Protein AF-A0A127SWZ6-F1 (afdb_monomer)

pLDDT: mean 77.27, std 16.92, range [35.31, 97.0]

Structure (mmCIF, N/CA/C/O backbone):
data_AF-A0A127SWZ6-F1
#
_entry.id   AF-A0A127SWZ6-F1
#
loop_
_atom_site.group_PDB
_atom_site.id
_atom_site.type_symbol
_atom_site.label_atom_id
_atom_site.label_alt_id
_atom_site.label_comp_id
_atom_site.label_asym_id
_atom_site.label_entity_id
_atom_site.label_seq_id
_atom_site.pdbx_PDB_ins_cod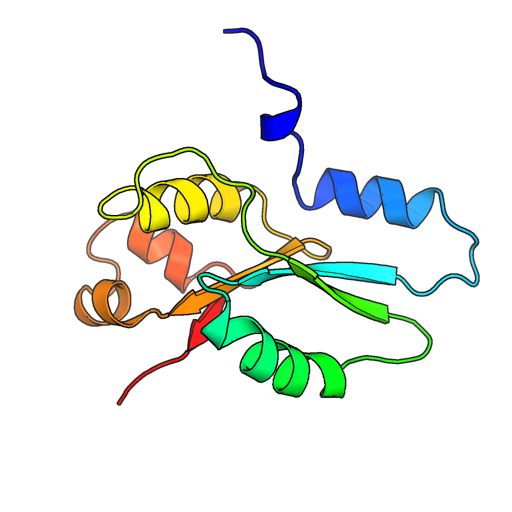e
_atom_site.Cartn_x
_atom_site.Cartn_y
_atom_site.Cartn_z
_atom_site.occupancy
_atom_site.B_iso_or_equiv
_atom_site.auth_seq_id
_atom_site.auth_comp_id
_atom_site.auth_asym_id
_atom_site.auth_atom_id
_atom_site.pdbx_PDB_model_num
ATOM 1 N N . MET A 1 1 ? 26.722 8.305 8.747 1.00 46.59 1 MET A N 1
ATOM 2 C CA . MET A 1 1 ? 25.785 8.983 7.821 1.00 46.59 1 MET A CA 1
ATOM 3 C C . MET A 1 1 ? 24.576 9.444 8.611 1.00 46.59 1 MET A C 1
ATOM 5 O O . MET A 1 1 ? 24.041 8.646 9.372 1.00 46.59 1 MET A O 1
ATOM 9 N N . ALA A 1 2 ? 24.176 10.708 8.481 1.00 52.53 2 ALA A N 1
ATOM 10 C CA . A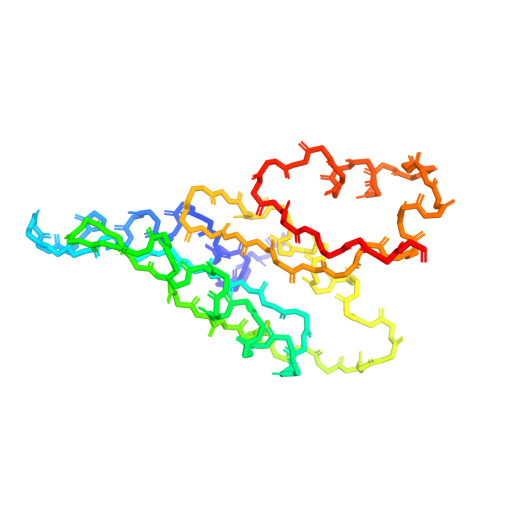LA A 1 2 ? 22.966 11.208 9.128 1.00 52.53 2 ALA A CA 1
ATOM 11 C C . ALA A 1 2 ? 21.733 10.624 8.421 1.00 52.53 2 ALA A C 1
ATOM 13 O O . ALA A 1 2 ? 21.590 10.793 7.212 1.00 52.53 2 ALA A O 1
ATOM 14 N N . LYS A 1 3 ? 20.872 9.912 9.159 1.00 58.56 3 LYS A N 1
ATOM 15 C CA . LYS A 1 3 ? 19.584 9.437 8.634 1.00 58.56 3 LYS A CA 1
ATOM 16 C C . LYS A 1 3 ? 18.678 10.641 8.396 1.00 58.56 3 LYS A C 1
ATOM 18 O O . LYS A 1 3 ? 18.536 11.482 9.286 1.00 58.56 3 LYS A O 1
ATOM 23 N N . ARG A 1 4 ? 18.071 10.736 7.215 1.00 63.75 4 ARG A N 1
ATOM 24 C CA . ARG A 1 4 ? 17.092 11.786 6.914 1.00 63.75 4 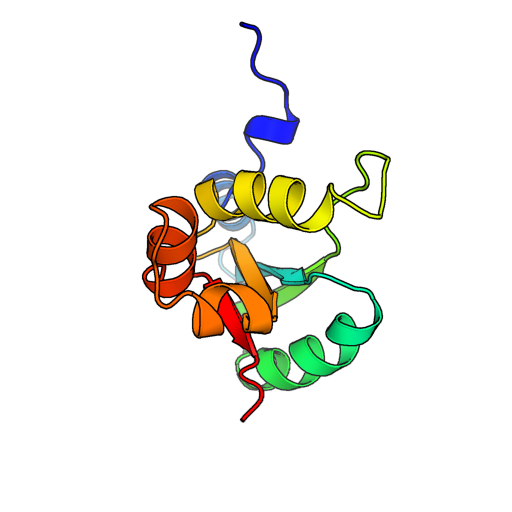ARG A CA 1
ATOM 25 C C . ARG A 1 4 ? 15.743 11.385 7.504 1.00 63.75 4 ARG A C 1
ATOM 27 O O . ARG A 1 4 ? 15.446 10.205 7.674 1.00 63.75 4 ARG A O 1
ATOM 34 N N . LEU A 1 5 ? 14.900 12.371 7.808 1.00 60.03 5 LEU A N 1
ATOM 35 C CA . LEU A 1 5 ? 13.553 12.117 8.332 1.00 60.03 5 LEU A CA 1
ATOM 36 C C . LEU A 1 5 ? 12.732 11.238 7.368 1.00 60.03 5 LEU A C 1
ATOM 38 O O . LEU A 1 5 ? 12.003 10.350 7.797 1.00 60.03 5 LEU A O 1
ATOM 42 N N . THR A 1 6 ? 12.934 11.446 6.065 1.00 64.56 6 THR A N 1
ATOM 43 C CA . THR A 1 6 ? 12.325 10.681 4.970 1.00 64.56 6 THR A CA 1
ATOM 44 C C . THR A 1 6 ? 12.659 9.195 5.010 1.00 64.56 6 THR A C 1
ATOM 46 O O . THR A 1 6 ? 11.831 8.384 4.616 1.00 64.56 6 THR A O 1
ATOM 49 N N . ASP A 1 7 ? 13.826 8.825 5.542 1.00 65.44 7 ASP A N 1
ATOM 50 C CA . ASP A 1 7 ? 14.283 7.431 5.597 1.00 65.44 7 ASP A CA 1
ATOM 51 C C . ASP A 1 7 ? 13.547 6.625 6.683 1.00 65.44 7 ASP A C 1
ATOM 53 O O . ASP A 1 7 ? 13.677 5.405 6.755 1.00 65.44 7 ASP A O 1
ATOM 57 N N . ASN A 1 8 ? 12.779 7.303 7.544 1.00 70.00 8 ASN A N 1
ATOM 58 C CA . ASN A 1 8 ? 11.998 6.688 8.617 1.00 70.00 8 ASN A CA 1
ATOM 59 C C . ASN A 1 8 ? 10.493 6.648 8.308 1.00 70.00 8 ASN A C 1
ATOM 61 O O . ASN A 1 8 ? 9.721 6.184 9.144 1.00 70.00 8 ASN A O 1
ATOM 65 N N . ILE A 1 9 ? 10.061 7.107 7.127 1.00 78.25 9 ILE A N 1
ATOM 66 C CA . ILE A 1 9 ? 8.668 6.967 6.683 1.00 78.25 9 ILE A CA 1
ATOM 67 C C . ILE A 1 9 ? 8.488 5.539 6.156 1.00 78.25 9 ILE A C 1
ATOM 69 O O . ILE A 1 9 ? 8.662 5.263 4.973 1.00 78.25 9 ILE A O 1
ATOM 73 N N . ASN A 1 10 ? 8.203 4.616 7.072 1.00 87.25 10 ASN A N 1
ATOM 74 C CA . ASN A 1 10 ? 7.993 3.195 6.802 1.00 87.25 10 ASN A CA 1
ATOM 75 C C . ASN A 1 10 ? 6.709 2.692 7.490 1.00 87.25 10 ASN A C 1
ATOM 77 O O . ASN A 1 10 ? 6.021 3.436 8.195 1.00 87.25 10 ASN A O 1
ATOM 81 N N . SER A 1 11 ? 6.381 1.410 7.336 1.00 89.75 11 SER A N 1
ATOM 82 C CA . SER A 1 11 ? 5.186 0.831 7.953 1.00 89.75 11 SER A CA 1
ATOM 83 C C . SER A 1 11 ? 5.155 0.974 9.477 1.00 89.75 11 SER A C 1
ATOM 85 O O . SER A 1 11 ? 4.065 1.095 10.025 1.00 89.75 11 SER A O 1
ATOM 87 N N . GLN A 1 12 ? 6.296 0.970 10.175 1.00 90.62 12 GLN A N 1
ATOM 88 C CA . GLN A 1 12 ? 6.326 1.127 11.637 1.00 90.62 12 GLN A CA 1
ATOM 89 C C . GLN A 1 12 ? 5.961 2.553 12.055 1.00 90.62 12 GLN A C 1
ATOM 91 O O . GLN A 1 12 ? 5.293 2.747 13.071 1.00 90.62 12 GLN A O 1
ATOM 96 N N . PHE A 1 13 ? 6.351 3.550 11.259 1.00 90.62 13 PHE A N 1
ATOM 97 C CA . PHE A 1 13 ? 5.932 4.933 11.465 1.00 90.62 13 PHE A CA 1
ATOM 98 C C . PHE A 1 13 ? 4.407 5.064 11.375 1.00 90.62 13 PHE A C 1
ATOM 100 O O . PHE A 1 13 ? 3.777 5.608 12.283 1.00 90.62 13 PHE A O 1
ATOM 107 N N . PHE A 1 14 ? 3.794 4.506 10.326 1.00 91.62 14 PHE A N 1
ATOM 108 C CA . PHE A 1 14 ? 2.335 4.528 10.179 1.00 91.62 14 PHE A CA 1
ATOM 109 C C . PHE A 1 14 ? 1.624 3.670 11.228 1.00 91.62 14 PHE A C 1
ATOM 111 O O . PHE A 1 14 ? 0.550 4.043 11.702 1.00 91.62 14 PHE A O 1
ATOM 118 N N . GLU A 1 15 ? 2.232 2.568 11.663 1.00 93.56 15 GLU A N 1
ATOM 119 C CA . GLU A 1 15 ? 1.722 1.779 12.779 1.00 93.56 15 GLU A CA 1
ATOM 120 C C . GLU A 1 15 ? 1.682 2.591 14.078 1.00 93.56 15 GLU A C 1
ATOM 122 O O . GLU A 1 15 ? 0.658 2.614 14.767 1.00 93.56 15 GLU A O 1
ATOM 127 N N . ALA A 1 16 ? 2.778 3.275 14.413 1.00 92.94 16 ALA A N 1
ATOM 128 C CA . ALA A 1 16 ? 2.853 4.136 15.587 1.00 92.94 16 ALA A CA 1
ATOM 129 C C . ALA A 1 16 ? 1.828 5.275 15.500 1.00 92.94 16 ALA A C 1
ATOM 131 O O . ALA A 1 16 ? 1.093 5.506 16.460 1.00 92.94 16 ALA A O 1
ATOM 132 N N . ALA A 1 17 ? 1.703 5.913 14.332 1.00 92.06 17 ALA A N 1
ATOM 133 C CA . ALA A 1 17 ? 0.702 6.949 14.091 1.00 92.06 17 ALA A CA 1
ATOM 134 C C . ALA A 1 17 ? -0.726 6.424 14.315 1.00 92.06 17 ALA A C 1
ATOM 136 O O . ALA A 1 17 ? -1.504 7.053 15.029 1.00 92.06 17 ALA A O 1
ATOM 137 N N . ASN A 1 18 ? -1.055 5.236 13.798 1.00 93.31 18 ASN A N 1
ATOM 138 C CA . ASN A 1 18 ? -2.348 4.591 14.036 1.00 93.31 18 ASN A CA 1
ATOM 139 C C . ASN A 1 18 ? -2.597 4.332 15.533 1.00 93.31 18 ASN A C 1
ATOM 141 O O . ASN A 1 18 ? -3.711 4.548 16.009 1.00 93.31 18 ASN A O 1
ATOM 145 N N . ARG A 1 19 ? -1.580 3.919 16.301 1.00 91.81 19 ARG A N 1
ATOM 146 C CA . ARG A 1 19 ? -1.703 3.687 17.756 1.00 91.81 19 ARG A CA 1
ATOM 147 C C . ARG A 1 19 ? -1.924 4.968 18.565 1.00 91.81 19 ARG A C 1
ATOM 149 O O . ARG A 1 19 ? -2.480 4.888 19.656 1.00 91.81 19 ARG A O 1
ATOM 156 N N . MET A 1 20 ? -1.504 6.122 18.048 1.00 92.62 20 MET A N 1
ATOM 157 C CA . MET A 1 20 ? -1.736 7.429 18.677 1.00 92.62 20 MET A CA 1
ATOM 158 C C . MET A 1 20 ? -3.151 7.972 18.431 1.00 92.62 20 MET A C 1
ATOM 160 O O . MET A 1 20 ? -3.560 8.933 19.081 1.00 92.62 20 MET A O 1
ATOM 164 N N . THR A 1 21 ? -3.910 7.378 17.506 1.00 90.12 21 THR A N 1
ATOM 165 C CA . THR A 1 21 ? -5.303 7.767 17.254 1.00 90.12 21 THR A CA 1
ATOM 166 C C . THR A 1 21 ? -6.271 7.157 18.275 1.00 90.12 21 THR A C 1
ATOM 168 O O . THR A 1 21 ? -5.923 6.280 19.066 1.00 90.12 21 THR A O 1
ATOM 171 N N . SER A 1 22 ? -7.519 7.637 18.282 1.00 88.06 22 SER A N 1
ATOM 172 C CA . SER A 1 22 ? -8.574 7.093 19.145 1.00 88.06 22 SER A CA 1
ATOM 173 C C . SER A 1 22 ? -8.776 5.590 18.924 1.00 88.06 22 SER A C 1
ATOM 175 O O . SER A 1 22 ? -8.733 5.112 17.796 1.00 88.06 22 SER A O 1
ATOM 177 N N . LYS A 1 23 ? -9.139 4.847 19.979 1.00 82.19 23 LYS A N 1
ATOM 178 C CA . LYS A 1 23 ? -9.480 3.411 19.890 1.00 82.19 23 LYS A CA 1
ATOM 179 C C . LYS A 1 23 ? -10.637 3.106 18.926 1.00 82.19 23 LYS A C 1
ATOM 181 O O . LYS A 1 23 ? -10.788 1.964 18.509 1.00 82.19 23 LYS A O 1
ATOM 186 N N . LYS A 1 24 ? -11.468 4.109 18.614 1.00 87.81 24 LYS A N 1
ATOM 187 C CA . LYS A 1 24 ? -12.584 4.010 17.658 1.00 87.81 24 LYS A CA 1
ATOM 188 C C . LYS A 1 24 ? -12.204 4.446 16.236 1.00 87.81 24 LYS A C 1
ATOM 190 O O . LYS A 1 24 ? -13.038 4.357 15.343 1.00 87.81 24 LYS A O 1
ATOM 195 N N . ALA A 1 25 ? -10.996 4.969 16.026 1.00 91.62 25 ALA A N 1
ATOM 196 C CA . ALA A 1 25 ? -10.559 5.414 14.711 1.00 91.62 25 ALA A CA 1
ATOM 197 C C . ALA A 1 25 ? -10.294 4.212 13.793 1.00 91.62 25 ALA A C 1
ATOM 199 O O . ALA A 1 25 ? -9.767 3.182 14.217 1.00 91.62 25 ALA A O 1
ATOM 200 N N . ARG A 1 26 ? -10.642 4.364 12.511 1.00 94.44 26 ARG A N 1
ATOM 201 C CA . ARG A 1 26 ? -10.290 3.394 11.469 1.00 94.44 26 ARG A CA 1
ATOM 202 C C . ARG A 1 26 ? -8.770 3.389 11.296 1.00 94.44 26 ARG A C 1
ATOM 204 O O . ARG A 1 26 ? -8.157 4.452 11.214 1.00 94.44 26 ARG A O 1
ATOM 211 N N . ARG A 1 27 ? -8.170 2.206 11.182 1.00 95.12 27 ARG A N 1
ATOM 212 C CA . ARG A 1 27 ? -6.740 2.043 10.895 1.00 95.12 27 ARG A CA 1
ATOM 213 C C . ARG A 1 27 ? -6.436 2.507 9.470 1.00 95.12 27 ARG A C 1
ATOM 215 O O . ARG A 1 27 ? -7.030 1.990 8.523 1.00 95.12 27 ARG A O 1
ATOM 222 N N . LYS A 1 28 ? -5.518 3.460 9.319 1.00 95.69 28 LYS A N 1
ATOM 223 C CA . LYS A 1 28 ? -5.050 3.942 8.016 1.00 95.69 28 LYS A CA 1
ATOM 224 C C . LYS A 1 28 ? -3.964 3.016 7.482 1.00 95.69 28 LYS A C 1
ATOM 226 O O . LYS A 1 28 ? -2.979 2.779 8.178 1.00 95.69 28 LYS A O 1
ATOM 231 N N . ILE A 1 29 ? -4.122 2.546 6.252 1.00 96.19 29 ILE A N 1
ATOM 232 C CA . ILE A 1 29 ? -3.080 1.836 5.507 1.00 96.19 29 ILE A CA 1
ATOM 233 C C . ILE A 1 29 ? -2.693 2.721 4.326 1.00 96.19 29 ILE A C 1
ATOM 235 O O . ILE A 1 29 ? -3.554 3.107 3.537 1.00 96.19 29 ILE A O 1
ATOM 239 N N . VAL A 1 30 ? -1.417 3.078 4.212 1.00 94.19 30 VAL A N 1
ATOM 240 C CA . VAL A 1 30 ? -0.932 3.883 3.085 1.00 94.19 30 VAL A CA 1
ATOM 241 C C . VAL A 1 30 ? -0.591 2.960 1.927 1.00 94.19 30 VAL A C 1
ATOM 243 O O . VAL A 1 30 ? 0.180 2.024 2.100 1.00 94.19 30 VAL A O 1
ATOM 246 N N . ALA A 1 31 ? -1.157 3.215 0.755 1.00 93.25 31 ALA A N 1
ATOM 247 C CA . ALA A 1 31 ? -0.858 2.491 -0.469 1.00 93.25 31 ALA A CA 1
ATOM 248 C C . ALA A 1 31 ? -0.158 3.436 -1.441 1.00 93.25 31 ALA A C 1
ATOM 250 O O . ALA A 1 31 ? -0.760 4.403 -1.910 1.00 93.25 31 ALA A O 1
ATOM 251 N N . TYR A 1 32 ? 1.114 3.182 -1.726 1.00 90.06 32 TYR A N 1
ATOM 252 C CA . TYR A 1 32 ? 1.822 3.967 -2.729 1.00 90.06 32 TYR A CA 1
ATOM 253 C C . TYR A 1 32 ? 1.675 3.343 -4.102 1.00 90.06 32 TYR A C 1
ATOM 255 O O . TYR A 1 32 ? 1.899 2.144 -4.254 1.00 90.06 32 TYR A O 1
ATOM 263 N N . VAL A 1 33 ? 1.349 4.177 -5.080 1.00 87.25 33 VAL A N 1
ATOM 264 C CA . VAL A 1 33 ? 1.205 3.779 -6.482 1.00 87.25 33 VAL A CA 1
ATOM 265 C C . VAL A 1 33 ? 2.316 4.381 -7.337 1.00 87.25 33 VAL A C 1
ATOM 267 O O . VAL A 1 33 ? 2.870 5.432 -6.998 1.00 87.25 33 VAL A O 1
ATOM 270 N N . GLU A 1 34 ? 2.662 3.708 -8.433 1.00 78.81 34 GLU A N 1
ATOM 271 C CA . GLU A 1 34 ? 3.751 4.122 -9.322 1.00 78.81 34 GLU A CA 1
ATOM 272 C C . GLU A 1 34 ? 3.440 5.419 -10.081 1.00 78.81 34 GLU A C 1
ATOM 274 O O . GLU A 1 34 ? 4.316 6.282 -10.240 1.00 78.81 34 GLU A O 1
ATOM 279 N N . SER A 1 35 ? 2.196 5.583 -10.526 1.00 79.25 35 SER A N 1
ATOM 280 C CA . SER A 1 35 ? 1.775 6.734 -11.312 1.00 79.25 35 SER A CA 1
ATOM 281 C C . SER A 1 35 ? 0.407 7.270 -10.899 1.00 79.25 35 SER A C 1
ATOM 283 O O . SER A 1 35 ? -0.344 6.663 -10.136 1.00 79.25 35 SER A O 1
ATOM 285 N N . TYR A 1 36 ? 0.090 8.467 -11.397 1.00 83.62 36 TYR A N 1
ATOM 286 C CA . TYR A 1 36 ? -1.225 9.067 -11.190 1.00 83.62 36 TYR A CA 1
ATOM 287 C C . TYR A 1 36 ? -2.333 8.258 -11.880 1.00 83.62 36 TYR A C 1
ATOM 289 O O . TYR A 1 36 ? -3.438 8.168 -11.347 1.00 83.62 36 TYR A O 1
ATOM 297 N N . ASP A 1 37 ? -2.021 7.628 -13.014 1.00 84.81 37 ASP A N 1
ATOM 298 C CA . ASP A 1 37 ? -2.972 6.827 -13.786 1.00 84.81 37 ASP A CA 1
ATOM 299 C C . ASP A 1 37 ? -3.421 5.582 -12.995 1.00 84.81 37 ASP A C 1
ATOM 301 O O . ASP A 1 37 ? -4.585 5.178 -13.054 1.00 84.81 37 ASP A O 1
ATOM 305 N N . ASP A 1 38 ? -2.549 5.064 -12.126 1.00 85.75 38 ASP A N 1
ATOM 306 C CA . ASP A 1 38 ? -2.824 3.891 -11.287 1.00 85.75 38 ASP A CA 1
ATOM 307 C C . ASP A 1 38 ? -3.705 4.212 -10.070 1.00 85.75 38 ASP A C 1
ATOM 309 O O . ASP A 1 38 ? -4.290 3.312 -9.457 1.00 85.75 38 ASP A O 1
ATOM 313 N N . VAL A 1 39 ? -3.829 5.493 -9.694 1.00 89.81 39 VAL A N 1
ATOM 314 C CA . VAL A 1 39 ? -4.568 5.920 -8.492 1.00 89.81 39 VAL A CA 1
ATOM 315 C C . VAL A 1 39 ? -6.013 5.441 -8.549 1.00 89.81 39 VAL A C 1
ATOM 317 O O . VAL A 1 39 ? -6.530 4.910 -7.564 1.00 89.81 39 VAL A O 1
ATOM 320 N N . PHE A 1 40 ? -6.679 5.627 -9.691 1.00 91.75 40 PHE A N 1
ATOM 321 C CA . PHE A 1 40 ? -8.086 5.265 -9.839 1.00 91.75 40 PHE A CA 1
ATOM 322 C C . PHE A 1 40 ? -8.290 3.748 -9.784 1.00 91.75 40 PHE A C 1
ATOM 324 O O . PHE A 1 40 ? -9.207 3.263 -9.108 1.00 91.75 40 PHE A O 1
ATOM 331 N N . PHE A 1 41 ? -7.412 2.998 -10.450 1.00 91.62 41 PHE A N 1
ATOM 332 C CA . PHE A 1 41 ? -7.440 1.541 -10.444 1.00 91.62 41 PHE A CA 1
ATOM 333 C C . PHE A 1 41 ? -7.277 0.998 -9.020 1.00 91.62 41 PHE A C 1
ATOM 335 O O . PHE A 1 41 ? -8.163 0.304 -8.511 1.00 91.62 41 PHE A O 1
ATOM 342 N N . TRP A 1 42 ? -6.207 1.392 -8.323 1.00 92.44 42 TRP A N 1
ATOM 343 C CA . TRP A 1 42 ? -5.949 0.912 -6.967 1.00 92.44 42 TRP A CA 1
ATOM 344 C C . TRP A 1 42 ? -6.990 1.399 -5.962 1.00 92.44 42 TRP A C 1
ATOM 346 O O . TRP A 1 42 ? -7.346 0.644 -5.058 1.00 92.44 42 TRP A O 1
ATOM 356 N N . ARG A 1 43 ? -7.570 2.596 -6.142 1.00 94.94 43 ARG A N 1
ATOM 357 C CA . ARG A 1 43 ? -8.703 3.058 -5.319 1.00 94.94 43 ARG A CA 1
ATOM 358 C C . ARG A 1 43 ? -9.898 2.134 -5.465 1.00 94.94 43 ARG A C 1
ATOM 360 O O . ARG A 1 43 ? -10.517 1.780 -4.464 1.00 94.94 43 ARG A O 1
ATOM 367 N N . SER A 1 44 ? -10.193 1.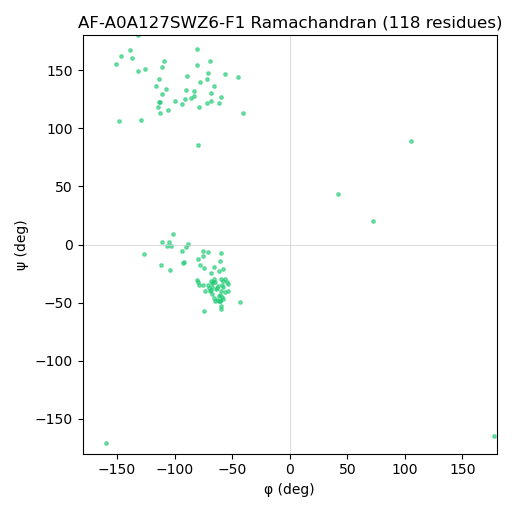726 -6.693 1.00 94.56 44 SER A N 1
ATOM 368 C CA . SER A 1 44 ? -11.311 0.838 -7.002 1.00 94.56 44 SER A CA 1
ATOM 369 C C . SER A 1 44 ? -11.102 -0.573 -6.447 1.00 94.56 44 SER A C 1
ATOM 371 O O . SER A 1 44 ? -12.054 -1.198 -5.977 1.00 94.56 44 SER A O 1
ATOM 373 N N . VAL A 1 45 ? -9.866 -1.080 -6.465 1.00 94.25 45 VAL A N 1
ATOM 374 C CA . VAL A 1 45 ? -9.521 -2.399 -5.914 1.00 94.25 45 VAL A CA 1
ATOM 375 C C . VAL A 1 45 ? -9.509 -2.375 -4.384 1.00 94.25 45 VAL A C 1
ATOM 377 O O . VAL A 1 45 ? -10.252 -3.126 -3.753 1.00 94.25 45 VAL A O 1
ATOM 380 N N . LEU A 1 46 ? -8.705 -1.498 -3.778 1.00 95.44 46 LEU A N 1
ATOM 381 C CA . LEU A 1 46 ? -8.515 -1.426 -2.324 1.00 95.44 46 LEU A CA 1
ATOM 382 C C . LEU A 1 46 ? -9.774 -0.946 -1.595 1.00 95.44 46 LEU A C 1
ATOM 384 O O . LEU A 1 46 ? -10.052 -1.404 -0.486 1.00 95.44 46 LEU A O 1
ATOM 388 N N . GLY A 1 47 ? -10.575 -0.095 -2.242 1.00 95.94 47 GLY A N 1
ATOM 389 C CA . GLY A 1 47 ? -11.854 0.391 -1.724 1.00 95.94 47 GLY A CA 1
ATOM 390 C C . GLY A 1 47 ? -12.807 -0.737 -1.317 1.00 95.94 47 GLY A C 1
ATOM 391 O O . GLY A 1 47 ? -13.504 -0.622 -0.313 1.00 95.94 47 GLY A O 1
ATOM 392 N N . LYS A 1 48 ? -12.774 -1.877 -2.021 1.00 96.31 48 LYS A N 1
ATOM 393 C CA . LYS A 1 48 ? -13.596 -3.064 -1.709 1.00 96.31 48 LYS A CA 1
ATOM 394 C C . LYS A 1 48 ? -13.236 -3.723 -0.375 1.00 96.31 48 LYS A C 1
ATOM 396 O O . LYS A 1 48 ? -14.025 -4.494 0.163 1.00 96.31 48 LYS A O 1
ATOM 401 N N . PHE A 1 49 ? -12.044 -3.448 0.149 1.00 95.25 49 PHE A N 1
ATOM 402 C CA . PHE A 1 49 ? -11.529 -4.028 1.388 1.00 95.25 49 PHE A 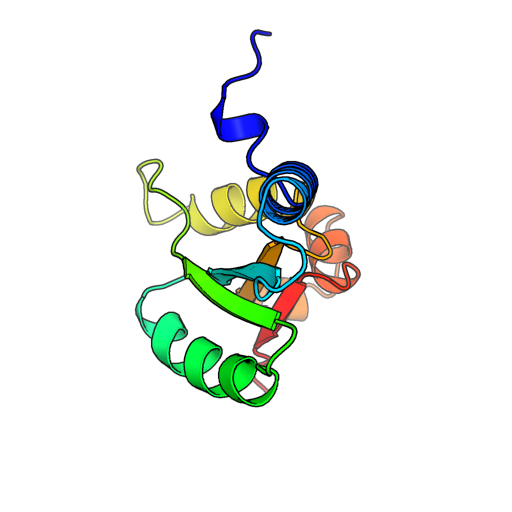CA 1
ATOM 403 C C . PHE A 1 49 ? -11.607 -3.066 2.578 1.00 95.25 49 PHE A C 1
ATOM 405 O O . PHE A 1 49 ? -11.206 -3.441 3.691 1.00 95.25 49 PHE A O 1
ATOM 412 N N . GLU A 1 50 ? -12.097 -1.845 2.362 1.00 96.38 50 GLU A N 1
ATOM 413 C CA . GLU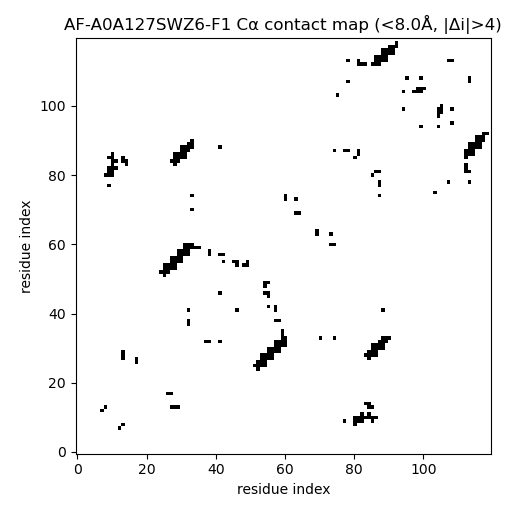 A 1 50 ? -12.368 -0.883 3.421 1.00 96.38 50 GLU A CA 1
ATOM 414 C C . GLU A 1 50 ? -13.573 -1.286 4.269 1.00 96.38 50 GLU A C 1
ATOM 416 O O . GLU A 1 50 ? -14.529 -1.891 3.793 1.00 96.38 50 GLU A O 1
ATOM 421 N N . ASN A 1 51 ? -13.527 -0.941 5.555 1.00 95.50 51 ASN A N 1
ATOM 422 C CA . ASN A 1 51 ? -14.637 -1.143 6.483 1.00 95.50 51 ASN A CA 1
ATOM 423 C C . ASN A 1 51 ? -14.502 -0.217 7.704 1.00 95.50 51 ASN A C 1
ATOM 425 O O . ASN A 1 51 ? -13.624 0.648 7.768 1.00 95.50 51 ASN A O 1
ATOM 429 N N . GLU A 1 52 ? -15.342 -0.427 8.715 1.00 94.56 52 GLU A N 1
ATOM 430 C CA . GLU A 1 52 ? -15.332 0.328 9.976 1.00 94.56 52 GLU A CA 1
ATOM 431 C C . GLU A 1 52 ? -14.023 0.217 10.774 1.00 94.56 52 GLU A C 1
ATOM 433 O O . GLU A 1 52 ? -13.790 1.000 11.690 1.00 94.56 52 GLU A O 1
ATOM 438 N N . LYS A 1 53 ? -13.145 -0.737 10.441 1.00 94.12 53 LYS A N 1
ATOM 439 C CA . LYS A 1 53 ? -11.863 -0.954 11.124 1.00 94.12 53 LYS A CA 1
ATOM 440 C C . LYS A 1 53 ? -10.663 -0.452 10.327 1.00 94.12 53 LYS A C 1
ATOM 442 O O . LYS A 1 53 ? -9.620 -0.223 10.936 1.00 94.12 53 LYS A O 1
ATOM 447 N N . ARG A 1 54 ? -10.765 -0.294 9.001 1.00 94.94 54 ARG A N 1
ATOM 448 C CA . ARG A 1 54 ? -9.632 0.115 8.151 1.00 94.94 54 ARG A CA 1
ATOM 449 C C . ARG A 1 54 ? -10.031 0.892 6.899 1.00 94.94 54 ARG A C 1
ATOM 451 O O . ARG A 1 54 ? -11.137 0.729 6.380 1.00 94.94 54 ARG A O 1
ATOM 458 N N . TYR A 1 55 ? -9.096 1.689 6.400 1.00 97.00 55 TYR A N 1
ATOM 459 C CA . TYR A 1 55 ? -9.199 2.392 5.122 1.00 97.00 55 TYR A CA 1
ATOM 460 C C . TYR A 1 55 ? -7.840 2.524 4.443 1.00 97.00 55 TYR A C 1
ATOM 462 O O . TYR A 1 55 ? -6.806 2.388 5.107 1.00 97.00 55 TYR A O 1
ATOM 470 N N . PHE A 1 56 ? -7.855 2.805 3.142 1.00 96.94 56 PHE A N 1
ATOM 471 C CA . PHE A 1 56 ? -6.650 2.975 2.345 1.00 96.94 56 PHE A CA 1
ATOM 472 C C . PHE A 1 56 ? -6.486 4.429 1.911 1.00 96.94 56 PHE A C 1
ATOM 474 O O . PHE A 1 56 ? -7.399 5.058 1.367 1.00 96.94 56 PHE A O 1
ATOM 481 N N . ASP A 1 57 ? -5.293 4.963 2.147 1.00 95.19 57 ASP A N 1
ATOM 482 C CA . ASP A 1 57 ? -4.889 6.261 1.627 1.00 95.19 57 ASP A CA 1
ATOM 483 C C . ASP A 1 57 ? -3.901 6.057 0.486 1.00 95.19 57 ASP A C 1
ATOM 485 O O . ASP A 1 57 ? -2.825 5.495 0.691 1.00 95.19 57 ASP A O 1
ATOM 489 N N . ILE A 1 58 ? -4.293 6.472 -0.716 1.00 92.81 58 ILE A N 1
ATOM 490 C CA . ILE A 1 58 ? -3.503 6.245 -1.924 1.00 92.81 58 ILE A CA 1
ATOM 491 C C . ILE A 1 58 ? -2.631 7.459 -2.169 1.00 92.81 58 ILE A C 1
ATOM 493 O O . ILE A 1 58 ? -3.137 8.570 -2.331 1.00 92.81 58 ILE A O 1
ATOM 497 N N . MET A 1 59 ? -1.323 7.235 -2.193 1.00 88.31 59 MET A N 1
ATOM 498 C CA . MET A 1 59 ? -0.323 8.288 -2.280 1.00 88.31 59 MET A CA 1
ATOM 499 C C . MET A 1 59 ? 0.628 8.040 -3.446 1.00 88.31 59 MET A C 1
ATOM 501 O O . MET A 1 59 ? 0.909 6.907 -3.822 1.00 88.31 59 MET A O 1
ATOM 505 N N . LEU A 1 60 ? 1.163 9.125 -3.994 1.00 82.94 60 LEU A N 1
ATOM 506 C CA . LEU A 1 60 ? 2.309 9.056 -4.891 1.00 82.94 60 LEU A CA 1
ATOM 507 C C . LEU A 1 60 ? 3.595 9.147 -4.064 1.00 82.94 60 LEU A C 1
ATOM 509 O O . LEU A 1 60 ? 3.622 9.879 -3.066 1.00 82.94 60 LEU A O 1
ATOM 513 N N . PRO A 1 61 ? 4.674 8.454 -4.458 1.00 73.12 61 PRO A N 1
ATOM 514 C CA . PRO A 1 61 ? 5.973 8.664 -3.841 1.00 73.12 61 PRO A CA 1
ATOM 515 C C . PRO A 1 61 ? 6.381 10.130 -4.041 1.00 73.12 61 PRO A C 1
ATOM 517 O O . PRO A 1 61 ? 6.357 10.658 -5.156 1.00 73.12 61 PRO A O 1
ATOM 520 N N . THR A 1 62 ? 6.723 10.827 -2.956 1.00 62.06 62 THR A N 1
ATOM 521 C CA . THR A 1 62 ? 7.091 12.245 -3.020 1.00 62.06 62 THR A CA 1
ATOM 522 C C . THR A 1 62 ? 8.338 12.407 -3.898 1.00 62.06 62 THR A C 1
ATOM 524 O O . THR A 1 62 ? 9.372 11.798 -3.627 1.00 62.06 62 THR A O 1
ATOM 527 N N . ARG A 1 63 ? 8.218 13.207 -4.970 1.00 51.59 63 ARG A N 1
ATOM 528 C CA . ARG A 1 63 ? 9.246 13.487 -5.993 1.00 51.59 63 ARG A CA 1
ATOM 529 C C . ARG A 1 63 ? 10.649 13.655 -5.393 1.00 51.59 63 ARG A C 1
ATOM 531 O O . ARG A 1 63 ? 10.939 14.692 -4.806 1.00 51.59 63 ARG A O 1
ATOM 538 N N . ASN A 1 64 ? 11.550 12.725 -5.697 1.00 44.62 64 ASN A N 1
ATOM 539 C CA . ASN A 1 64 ? 12.937 13.087 -5.975 1.00 44.62 64 ASN A CA 1
ATOM 540 C C . ASN A 1 64 ? 13.095 13.115 -7.500 1.00 44.62 64 ASN A C 1
ATOM 542 O O . ASN A 1 64 ? 12.726 12.166 -8.189 1.00 44.62 64 ASN A O 1
ATOM 546 N N . GLN A 1 65 ? 13.530 14.269 -8.007 1.00 38.56 65 GLN A N 1
ATOM 547 C CA . GLN A 1 65 ? 13.690 14.611 -9.421 1.00 38.56 65 GLN A CA 1
ATOM 548 C C . GLN A 1 65 ? 14.373 13.503 -10.242 1.00 38.56 65 GLN A C 1
ATOM 550 O O . GLN A 1 65 ? 15.329 12.889 -9.781 1.00 38.56 65 GLN A O 1
ATOM 555 N N . HIS A 1 66 ? 13.920 13.375 -11.495 1.00 35.31 66 HIS A N 1
ATOM 556 C CA . HIS A 1 66 ? 14.429 12.563 -12.617 1.00 35.31 66 HIS A CA 1
ATOM 557 C C . HIS A 1 66 ? 13.607 11.306 -12.944 1.00 35.31 66 HIS A C 1
ATOM 559 O O . HIS A 1 66 ? 13.829 10.194 -12.463 1.00 35.31 66 HIS A O 1
ATOM 565 N N . LEU A 1 67 ? 12.633 11.557 -13.824 1.00 43.53 67 LEU A N 1
ATOM 566 C CA . LEU A 1 67 ? 11.487 10.724 -14.171 1.00 43.53 67 LEU A CA 1
ATOM 567 C C . LEU A 1 67 ? 11.768 9.503 -15.064 1.00 43.53 67 LEU A C 1
ATOM 569 O O . LEU A 1 67 ? 10.854 8.702 -15.204 1.00 43.53 67 LEU A O 1
ATOM 573 N N . ASP A 1 68 ? 12.982 9.283 -15.582 1.00 40.69 68 ASP A N 1
ATOM 574 C CA . ASP A 1 68 ? 13.180 8.221 -16.595 1.00 40.69 68 ASP A CA 1
ATOM 575 C C . ASP A 1 68 ? 14.018 7.016 -16.132 1.00 40.69 68 ASP A C 1
ATOM 577 O O . ASP A 1 68 ? 13.944 5.940 -16.716 1.00 40.69 68 ASP A O 1
ATOM 581 N N . ARG A 1 69 ? 14.794 7.144 -15.046 1.00 45.09 69 ARG A N 1
ATOM 582 C CA . ARG A 1 69 ? 15.529 6.017 -14.417 1.00 45.09 69 ARG A CA 1
ATOM 583 C C . ARG A 1 69 ? 15.258 5.866 -12.912 1.00 45.09 69 ARG A C 1
ATOM 585 O O . ARG A 1 69 ? 15.683 4.886 -12.308 1.00 45.09 69 ARG A O 1
ATOM 592 N N . GLY A 1 70 ? 14.549 6.825 -12.307 1.00 46.38 70 GLY A N 1
ATOM 593 C CA . GLY A 1 70 ? 14.372 6.956 -10.856 1.00 46.38 70 GLY A CA 1
ATOM 594 C C . GLY A 1 70 ? 13.136 6.275 -10.261 1.00 46.38 70 GLY A C 1
ATOM 595 O O . GLY A 1 70 ? 13.124 6.054 -9.053 1.00 46.38 70 GLY A O 1
ATOM 596 N N . LYS A 1 71 ? 12.127 5.891 -11.061 1.00 51.84 71 LYS A N 1
ATOM 597 C CA . LYS A 1 71 ? 10.894 5.252 -10.548 1.00 51.84 71 LYS A CA 1
ATOM 598 C C . LYS A 1 71 ? 11.187 3.940 -9.822 1.00 51.84 71 LYS A C 1
ATOM 600 O O . LYS A 1 71 ? 10.819 3.787 -8.661 1.00 51.84 71 LYS A O 1
ATOM 605 N N . LYS A 1 72 ? 11.981 3.061 -10.444 1.00 53.16 72 LYS A N 1
ATOM 606 C CA . LYS A 1 72 ? 12.433 1.806 -9.825 1.00 53.16 72 LYS A CA 1
ATOM 607 C C . LYS A 1 72 ? 13.279 2.026 -8.573 1.00 53.16 72 LYS A C 1
ATOM 609 O O . LYS A 1 72 ? 13.159 1.258 -7.630 1.00 53.16 72 LYS A O 1
ATOM 614 N N . ALA A 1 73 ? 14.110 3.068 -8.533 1.00 50.56 73 ALA A N 1
ATOM 615 C CA . ALA A 1 73 ? 14.945 3.370 -7.368 1.00 50.56 73 ALA A CA 1
ATOM 616 C C . ALA A 1 73 ? 14.129 3.947 -6.196 1.00 50.56 73 ALA A C 1
ATOM 618 O O . ALA A 1 73 ? 14.350 3.569 -5.046 1.00 50.56 73 ALA A O 1
ATOM 619 N N . ALA A 1 74 ? 13.163 4.824 -6.487 1.00 55.16 74 ALA A N 1
ATOM 620 C CA . ALA A 1 74 ? 12.250 5.390 -5.498 1.00 55.16 74 ALA A CA 1
ATOM 621 C C . ALA A 1 74 ? 11.333 4.309 -4.916 1.00 55.16 74 ALA A C 1
ATOM 623 O O . ALA A 1 74 ? 11.235 4.192 -3.696 1.00 55.16 74 ALA A O 1
ATOM 624 N N . ILE A 1 75 ? 10.756 3.468 -5.781 1.00 59.66 75 ILE A N 1
ATOM 625 C CA . ILE A 1 75 ? 9.994 2.287 -5.377 1.00 59.66 75 ILE A CA 1
ATOM 626 C C . ILE A 1 75 ? 10.899 1.362 -4.566 1.00 59.66 75 ILE A C 1
ATOM 628 O O . ILE A 1 75 ? 10.571 1.097 -3.424 1.00 59.66 75 ILE A O 1
ATOM 632 N N . SER A 1 76 ? 12.078 0.966 -5.056 1.00 57.38 76 SER A N 1
ATOM 633 C CA . SER A 1 76 ? 13.003 0.056 -4.353 1.00 57.38 76 SER A CA 1
ATOM 634 C C . SER A 1 76 ? 13.400 0.541 -2.954 1.00 57.38 76 SER A C 1
ATOM 636 O O . SER A 1 76 ? 13.412 -0.251 -2.010 1.00 57.38 76 SER A O 1
ATOM 638 N N . SER A 1 77 ? 13.661 1.841 -2.780 1.00 61.09 77 SER A N 1
ATOM 639 C CA . SER A 1 77 ? 13.901 2.417 -1.451 1.00 61.09 77 SER A CA 1
ATOM 640 C C . SER A 1 77 ? 12.671 2.291 -0.549 1.00 61.09 77 SER A C 1
ATOM 642 O O . SER A 1 77 ? 12.802 2.046 0.648 1.00 61.09 77 SER A O 1
ATOM 644 N N . MET A 1 78 ? 11.479 2.454 -1.119 1.00 65.12 78 MET A N 1
ATOM 645 C CA . MET A 1 78 ? 10.208 2.348 -0.415 1.00 65.12 78 MET A CA 1
ATOM 646 C C . MET A 1 78 ? 9.822 0.891 -0.102 1.00 65.12 78 MET A C 1
ATOM 648 O O . MET A 1 78 ? 9.298 0.622 0.978 1.00 65.12 78 MET A O 1
ATOM 652 N N . LEU A 1 79 ? 10.154 -0.057 -0.989 1.00 66.38 79 LEU A N 1
ATOM 653 C CA . LEU A 1 79 ? 9.909 -1.498 -0.845 1.00 66.38 79 LEU A CA 1
ATOM 654 C C . LEU A 1 79 ? 10.625 -2.095 0.371 1.00 66.38 79 LEU A C 1
ATOM 656 O O . LEU A 1 79 ? 10.197 -3.114 0.900 1.00 66.38 79 LEU A O 1
ATOM 660 N N . ARG A 1 80 ? 11.697 -1.463 0.857 1.00 69.12 80 ARG A N 1
ATOM 661 C CA . ARG A 1 80 ? 12.364 -1.888 2.099 1.00 69.12 80 ARG A CA 1
ATOM 662 C C . ARG A 1 80 ? 11.583 -1.513 3.361 1.00 69.12 80 ARG A C 1
ATOM 664 O O . ARG A 1 80 ? 11.838 -2.079 4.418 1.00 69.12 80 ARG A O 1
ATOM 671 N N . GLY A 1 81 ? 10.671 -0.547 3.263 1.00 80.50 81 GLY A N 1
ATOM 672 C CA . GLY A 1 81 ? 9.900 -0.009 4.384 1.00 80.50 81 GLY A CA 1
ATOM 673 C C . GLY A 1 81 ? 8.434 -0.437 4.417 1.00 80.50 81 GLY A C 1
ATOM 674 O O . GLY A 1 81 ? 7.724 -0.017 5.332 1.00 80.50 81 GLY A O 1
ATOM 675 N N . VAL A 1 82 ? 7.963 -1.230 3.448 1.00 87.88 82 VAL A N 1
ATOM 676 C CA . VAL A 1 82 ? 6.567 -1.690 3.416 1.00 87.88 82 VAL A CA 1
ATOM 677 C C . VAL A 1 82 ? 6.267 -2.691 4.533 1.00 87.88 82 VAL A C 1
ATOM 679 O O . VAL A 1 82 ? 7.151 -3.332 5.100 1.00 87.88 82 VAL A O 1
ATOM 682 N N . GLY A 1 83 ? 4.992 -2.803 4.871 1.00 90.62 83 GLY A N 1
ATOM 683 C CA . GLY A 1 83 ? 4.477 -3.618 5.953 1.00 90.62 83 GLY A CA 1
ATOM 684 C C . GLY A 1 83 ? 2.968 -3.449 6.085 1.00 90.62 83 GLY A C 1
ATOM 685 O O . GLY A 1 83 ? 2.290 -2.913 5.210 1.00 90.62 83 GLY A O 1
ATOM 686 N N . ARG A 1 84 ? 2.425 -3.885 7.218 1.00 91.69 84 ARG A N 1
ATOM 687 C CA . ARG A 1 84 ? 0.977 -3.935 7.462 1.00 91.69 84 ARG A CA 1
ATOM 688 C C . ARG A 1 84 ? 0.237 -2.607 7.243 1.00 91.69 84 ARG A C 1
ATOM 690 O O . ARG A 1 84 ? -0.934 -2.637 6.873 1.00 91.69 84 ARG A O 1
ATOM 697 N N . ASP A 1 85 ? 0.891 -1.477 7.500 1.00 93.62 85 ASP A N 1
ATOM 698 C CA . ASP A 1 85 ? 0.291 -0.136 7.424 1.00 93.62 85 ASP A CA 1
ATOM 699 C C . ASP A 1 85 ? 0.826 0.706 6.262 1.00 93.62 85 ASP A C 1
ATOM 701 O O . ASP A 1 85 ? 0.435 1.864 6.105 1.00 93.62 85 ASP A O 1
ATOM 705 N N . MET A 1 86 ? 1.706 0.132 5.444 1.00 92.62 86 MET A N 1
ATOM 706 C CA . MET A 1 86 ? 2.289 0.783 4.279 1.00 92.62 86 MET A CA 1
ATOM 707 C C . MET A 1 86 ? 2.564 -0.264 3.209 1.00 92.62 86 MET A C 1
ATOM 709 O O . MET A 1 86 ? 3.500 -1.040 3.343 1.00 92.62 86 MET A O 1
ATOM 713 N N . ILE A 1 87 ? 1.764 -0.278 2.154 1.00 92.62 87 ILE A N 1
ATOM 714 C CA . ILE A 1 87 ? 1.892 -1.208 1.032 1.00 92.62 87 ILE A CA 1
ATOM 715 C C . ILE A 1 87 ? 2.376 -0.469 -0.217 1.00 92.62 87 ILE A C 1
ATOM 717 O O . ILE A 1 87 ? 2.222 0.752 -0.335 1.00 92.62 87 ILE A O 1
ATOM 721 N N . ALA A 1 88 ? 2.959 -1.215 -1.149 1.00 89.44 88 ALA A N 1
ATOM 722 C CA . ALA A 1 88 ? 3.322 -0.719 -2.471 1.00 89.44 88 ALA A CA 1
ATOM 723 C C . ALA A 1 88 ? 2.468 -1.406 -3.539 1.00 89.44 88 ALA A C 1
ATOM 725 O O . ALA A 1 88 ? 2.175 -2.593 -3.434 1.00 89.44 88 ALA A O 1
ATOM 726 N N . CYS A 1 89 ? 2.084 -0.647 -4.552 1.00 88.25 89 CYS A N 1
ATOM 727 C CA . CYS A 1 89 ? 1.237 -1.062 -5.655 1.00 88.25 89 CYS A CA 1
ATOM 728 C C . CYS A 1 89 ? 1.953 -0.667 -6.953 1.00 88.25 89 CYS A C 1
ATOM 730 O O . CYS A 1 89 ? 2.080 0.525 -7.237 1.00 88.25 89 CYS A O 1
ATOM 732 N N . VAL A 1 90 ? 2.494 -1.644 -7.679 1.00 79.44 90 VAL A N 1
ATOM 733 C CA . VAL A 1 90 ? 3.427 -1.412 -8.796 1.00 79.44 90 VAL A CA 1
ATOM 734 C C . VAL A 1 90 ? 3.104 -2.313 -9.984 1.00 79.44 90 VAL A C 1
ATOM 736 O O . VAL A 1 90 ? 2.444 -3.339 -9.820 1.00 79.44 90 VAL A O 1
ATOM 739 N N . ASP A 1 91 ? 3.589 -1.956 -11.168 1.00 75.81 91 ASP A N 1
ATOM 740 C CA . ASP A 1 91 ? 3.478 -2.812 -12.349 1.00 75.81 91 ASP A CA 1
ATOM 741 C C . ASP A 1 91 ? 4.714 -3.722 -12.437 1.00 75.81 91 ASP A C 1
ATOM 743 O O . ASP A 1 91 ? 5.861 -3.263 -12.402 1.00 75.81 91 ASP A O 1
ATOM 747 N N . ALA A 1 92 ? 4.507 -5.041 -12.507 1.00 65.31 92 ALA A N 1
ATOM 748 C CA . ALA A 1 92 ? 5.607 -6.009 -12.434 1.00 65.31 92 ALA A CA 1
ATOM 749 C C . ALA A 1 92 ? 6.242 -6.351 -13.790 1.00 65.31 92 ALA A C 1
ATOM 751 O O . ALA A 1 92 ? 7.182 -7.147 -13.812 1.00 65.31 92 ALA A O 1
ATOM 752 N N . ASP A 1 93 ? 5.777 -5.771 -14.901 1.00 66.12 93 ASP A N 1
ATOM 753 C CA . ASP A 1 93 ? 6.054 -6.215 -16.278 1.00 66.12 93 ASP A CA 1
ATOM 754 C C . ASP A 1 93 ? 7.517 -6.611 -16.533 1.00 66.12 93 ASP A C 1
ATOM 756 O O . ASP A 1 93 ? 7.814 -7.697 -17.025 1.00 66.12 93 ASP A O 1
ATOM 760 N N . TYR A 1 94 ? 8.473 -5.769 -16.138 1.00 56.66 94 TYR A N 1
ATOM 761 C CA . TYR A 1 94 ? 9.892 -6.033 -16.390 1.00 56.66 94 TYR A CA 1
ATOM 762 C C . TYR A 1 94 ? 10.522 -7.038 -15.414 1.00 56.66 94 TYR A C 1
ATOM 764 O O . TYR A 1 94 ? 11.425 -7.791 -15.780 1.00 56.66 94 TYR A O 1
ATOM 772 N N . ASP A 1 95 ? 10.095 -7.032 -14.156 1.00 58.16 95 ASP A N 1
ATOM 773 C CA . ASP A 1 95 ? 10.649 -7.895 -13.111 1.00 58.16 95 ASP A CA 1
ATOM 774 C C . ASP A 1 95 ? 10.063 -9.311 -13.181 1.00 58.16 95 ASP A C 1
ATOM 776 O O . ASP A 1 95 ? 10.773 -10.284 -12.920 1.00 58.16 95 ASP A O 1
ATOM 780 N N . TYR A 1 96 ? 8.818 -9.436 -13.644 1.00 56.78 96 TYR A N 1
ATOM 781 C CA . TYR A 1 96 ? 8.185 -10.704 -13.980 1.00 56.78 96 TYR A CA 1
ATOM 782 C C . TYR A 1 96 ? 8.874 -11.390 -15.165 1.00 56.78 96 TYR A C 1
ATOM 784 O O . TYR A 1 96 ? 9.269 -12.550 -15.048 1.00 56.78 96 TYR A O 1
ATOM 792 N N . LEU A 1 97 ? 9.128 -10.660 -16.263 1.00 59.62 97 LEU A N 1
ATOM 793 C CA . LEU A 1 97 ? 9.894 -11.176 -17.412 1.00 59.62 97 LEU A CA 1
ATOM 794 C C . LEU A 1 97 ? 11.287 -11.671 -17.011 1.00 59.62 97 LEU A C 1
ATOM 796 O O . LEU A 1 97 ? 11.847 -12.576 -17.625 1.00 59.62 97 LEU A O 1
ATOM 800 N N . ARG A 1 98 ? 11.852 -11.069 -15.966 1.00 62.06 98 ARG A N 1
ATOM 801 C CA . ARG A 1 98 ? 13.168 -11.403 -15.434 1.00 62.06 98 ARG A CA 1
ATOM 802 C C . ARG A 1 98 ? 13.149 -12.475 -14.349 1.00 62.06 98 ARG A C 1
ATOM 804 O O . ARG A 1 98 ? 14.240 -12.812 -13.894 1.00 62.06 98 ARG A O 1
ATOM 811 N N . GLN A 1 99 ? 11.977 -12.980 -13.952 1.00 64.38 99 GLN A N 1
ATOM 812 C CA . GLN A 1 99 ? 11.762 -14.085 -13.005 1.00 64.38 99 GLN A CA 1
ATOM 813 C C . GLN A 1 99 ? 12.671 -14.053 -11.763 1.00 64.38 99 GLN A C 1
ATOM 815 O O . GLN A 1 99 ? 13.245 -15.069 -11.380 1.00 64.38 99 GLN A O 1
ATOM 820 N N . GLY A 1 100 ? 12.876 -12.890 -11.140 1.00 62.25 100 GLY A N 1
ATOM 821 C CA . GLY A 1 100 ? 13.738 -12.823 -9.954 1.00 62.25 100 GLY A CA 1
ATOM 822 C C . GLY A 1 100 ? 15.239 -12.977 -10.243 1.00 62.25 100 GLY A C 1
ATOM 823 O O . GLY A 1 100 ? 16.009 -13.252 -9.332 1.00 62.25 100 GLY A O 1
ATOM 824 N N . SER A 1 101 ? 15.699 -12.747 -11.479 1.00 64.69 101 SER A N 1
ATOM 825 C CA . SER A 1 101 ? 17.128 -12.824 -11.864 1.00 64.69 101 SER A CA 1
ATOM 826 C C . SER A 1 101 ? 18.063 -11.872 -11.104 1.00 64.69 101 SER A C 1
ATOM 828 O O . SER A 1 101 ? 19.278 -11.934 -11.278 1.00 64.69 101 SER A O 1
ATOM 830 N N . THR A 1 102 ? 17.521 -10.972 -10.281 1.00 67.56 102 THR A N 1
ATOM 831 C CA . THR A 1 102 ? 18.286 -10.127 -9.360 1.00 67.56 102 THR A CA 1
ATOM 832 C C . THR A 1 102 ? 17.647 -10.172 -7.975 1.00 67.56 102 THR A C 1
ATOM 834 O O . THR A 1 102 ? 16.427 -10.275 -7.867 1.00 67.56 102 THR A O 1
ATOM 837 N N . GLU A 1 103 ? 18.451 -10.022 -6.921 1.00 68.94 103 GLU A N 1
ATOM 838 C CA . GLU A 1 103 ? 17.980 -10.023 -5.526 1.00 68.94 103 GLU A CA 1
ATOM 839 C C . GLU A 1 103 ? 16.847 -9.006 -5.286 1.00 68.94 103 GLU A C 1
ATOM 841 O O . GLU A 1 103 ? 15.855 -9.308 -4.629 1.00 68.94 103 GLU A O 1
ATOM 846 N N . SER A 1 104 ? 16.940 -7.819 -5.893 1.00 65.25 104 SER A N 1
ATOM 847 C CA . SER A 1 104 ? 15.890 -6.795 -5.826 1.00 65.25 104 SER A CA 1
ATOM 848 C C . SER A 1 104 ? 14.579 -7.241 -6.482 1.00 65.25 104 SER A C 1
ATOM 850 O O . SER A 1 104 ? 13.507 -6.928 -5.973 1.00 65.25 104 SER A O 1
ATOM 852 N N . SER A 1 105 ? 14.658 -7.971 -7.598 1.00 68.00 105 SER A N 1
ATOM 853 C CA . SER A 1 105 ? 13.488 -8.527 -8.287 1.00 68.00 105 SER A CA 1
ATOM 854 C C . SER A 1 105 ? 12.848 -9.640 -7.451 1.00 68.00 105 SER A C 1
ATOM 856 O O . SER A 1 105 ? 11.632 -9.660 -7.293 1.00 68.00 105 SER A O 1
ATOM 858 N N . GLN A 1 106 ? 13.654 -10.497 -6.815 1.00 72.25 106 GLN A N 1
ATOM 859 C CA . GLN A 1 106 ? 13.158 -11.529 -5.902 1.00 72.25 106 GLN A CA 1
ATOM 860 C C . GLN A 1 106 ? 12.458 -10.925 -4.674 1.00 72.25 106 GLN A C 1
ATOM 862 O O . GLN A 1 106 ? 11.320 -11.281 -4.379 1.00 72.25 106 GLN A O 1
ATOM 867 N N . GLN A 1 107 ? 13.077 -9.940 -4.012 1.00 70.19 107 GLN A N 1
ATOM 868 C CA . GLN A 1 107 ? 12.457 -9.219 -2.890 1.00 70.19 107 GLN A CA 1
ATOM 869 C C . GLN A 1 107 ? 11.145 -8.539 -3.292 1.00 70.19 107 GLN A C 1
ATOM 871 O O . GLN A 1 107 ? 10.217 -8.460 -2.490 1.00 70.19 107 GLN A O 1
ATOM 876 N N . MET A 1 108 ? 11.060 -8.043 -4.526 1.00 71.94 108 MET A N 1
ATOM 877 C CA . MET A 1 108 ? 9.845 -7.426 -5.040 1.00 71.94 108 MET A CA 1
ATOM 878 C C . MET A 1 108 ? 8.719 -8.446 -5.265 1.00 71.94 108 MET A C 1
ATOM 880 O O . MET A 1 108 ? 7.558 -8.133 -5.006 1.00 71.94 108 MET A O 1
ATOM 884 N N . LEU A 1 109 ? 9.053 -9.654 -5.727 1.00 73.94 109 LEU A N 1
ATOM 885 C CA . LEU A 1 109 ? 8.090 -10.723 -6.007 1.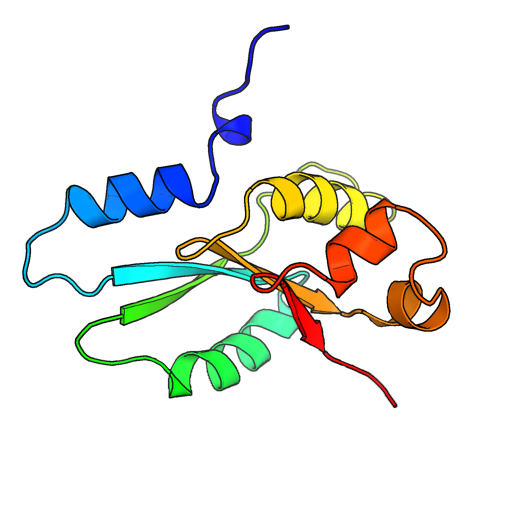00 73.94 109 LEU A CA 1
ATOM 886 C C . LEU A 1 109 ? 7.633 -11.474 -4.745 1.00 73.94 109 LEU A C 1
ATOM 888 O O . LEU A 1 109 ? 6.492 -11.921 -4.688 1.00 73.94 109 LEU A O 1
ATOM 892 N N . GLU A 1 110 ? 8.496 -11.615 -3.737 1.00 79.00 110 GLU A N 1
ATOM 893 C CA . GLU A 1 110 ? 8.214 -12.417 -2.534 1.00 79.00 110 GLU A CA 1
ATOM 894 C C . GLU A 1 110 ? 7.598 -11.617 -1.376 1.00 79.00 110 GLU A C 1
ATOM 896 O O . GLU A 1 110 ? 7.080 -12.197 -0.420 1.00 79.00 110 GLU A O 1
ATOM 901 N N . ASN A 1 111 ? 7.649 -10.284 -1.418 1.00 83.00 111 ASN A N 1
ATOM 902 C CA . ASN A 1 111 ? 7.173 -9.462 -0.311 1.00 83.00 111 ASN A CA 1
ATOM 903 C C . ASN A 1 111 ? 5.631 -9.348 -0.313 1.00 83.00 111 ASN A C 1
ATOM 905 O O . ASN A 1 111 ? 5.062 -8.750 -1.228 1.00 83.00 111 ASN A O 1
ATOM 909 N N . PRO A 1 112 ? 4.937 -9.818 0.745 1.00 88.19 112 PRO A N 1
ATOM 910 C CA . PRO A 1 112 ? 3.472 -9.867 0.795 1.00 88.19 112 PRO A CA 1
ATOM 911 C C . PRO A 1 112 ? 2.798 -8.491 0.917 1.00 88.19 112 PRO A C 1
ATOM 913 O O . PRO A 1 112 ? 1.572 -8.399 0.894 1.00 88.19 112 PRO A O 1
ATOM 916 N N . TYR A 1 113 ? 3.578 -7.424 1.093 1.00 90.12 113 TYR A N 1
ATOM 917 C CA . TYR A 1 113 ? 3.094 -6.045 1.168 1.00 90.12 113 TYR A CA 1
ATOM 918 C C . TYR A 1 113 ? 3.310 -5.274 -0.142 1.00 90.12 113 TYR A C 1
ATOM 920 O O . TYR A 1 113 ? 3.104 -4.057 -0.176 1.00 90.12 113 TYR A O 1
ATOM 928 N N . ILE A 1 114 ? 3.720 -5.969 -1.207 1.00 87.12 114 ILE A N 1
ATOM 929 C CA . ILE A 1 114 ? 3.835 -5.429 -2.558 1.00 87.12 114 ILE A CA 1
ATOM 930 C C . ILE A 1 114 ? 2.793 -6.111 -3.440 1.00 87.12 114 ILE A C 1
ATOM 932 O O . ILE A 1 114 ? 2.758 -7.332 -3.562 1.00 87.12 114 ILE A O 1
ATOM 936 N N . PHE A 1 115 ? 1.932 -5.303 -4.042 1.00 87.88 115 PHE A N 1
ATOM 937 C CA . PHE A 1 115 ? 0.881 -5.742 -4.941 1.00 87.88 115 PHE A CA 1
ATOM 938 C C . PHE A 1 115 ? 1.250 -5.369 -6.366 1.00 87.88 115 PHE A C 1
ATOM 940 O O . PHE A 1 115 ? 1.648 -4.235 -6.633 1.00 87.88 115 PHE A O 1
ATOM 947 N N . HIS A 1 116 ? 1.070 -6.333 -7.260 1.00 82.31 116 HIS A N 1
ATOM 948 C CA . HIS A 1 116 ? 1.466 -6.227 -8.653 1.00 82.31 116 HIS A CA 1
ATOM 949 C C . HIS A 1 116 ? 0.249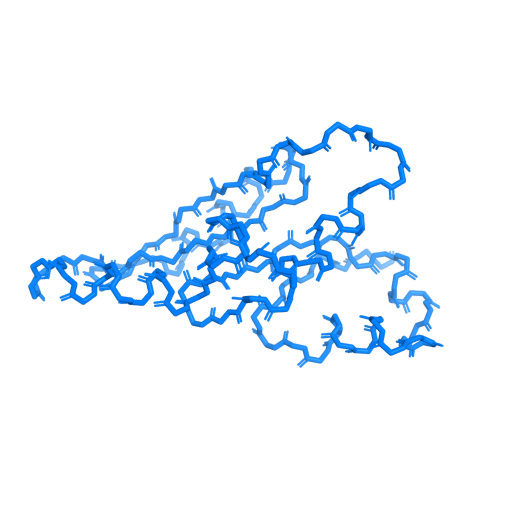 -6.288 -9.561 1.00 82.31 116 HIS A C 1
ATOM 951 O O . HIS A 1 116 ? -0.623 -7.142 -9.366 1.00 82.31 116 HIS A O 1
ATOM 957 N N . THR A 1 117 ? 0.196 -5.416 -10.562 1.00 78.25 117 THR A N 1
ATOM 958 C CA . THR A 1 117 ? -0.574 -5.729 -11.767 1.00 78.25 117 THR A CA 1
ATOM 959 C C . THR A 1 117 ? 0.260 -6.706 -12.608 1.00 78.25 117 THR A C 1
ATOM 961 O O . THR A 1 117 ? 1.489 -6.616 -12.664 1.00 78.25 117 THR A O 1
ATOM 964 N N . TYR A 1 118 ? -0.401 -7.702 -13.196 1.00 66.25 118 TYR A N 1
ATOM 965 C CA . TYR A 1 118 ? 0.223 -8.630 -14.136 1.00 66.25 118 TYR A CA 1
ATOM 966 C C . TYR A 1 118 ? -0.414 -8.407 -15.505 1.00 66.25 118 TYR A C 1
ATOM 968 O O . TYR A 1 118 ? -1.622 -8.612 -15.650 1.00 66.25 118 TYR A O 1
ATOM 976 N N . ALA A 1 119 ? 0.379 -8.00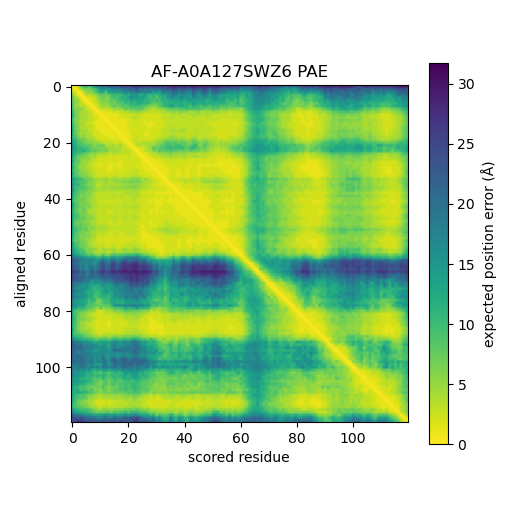5 -16.496 1.00 52.72 119 ALA A N 1
ATOM 977 C CA . ALA A 1 119 ? -0.003 -8.117 -17.897 1.00 52.72 119 ALA A CA 1
ATOM 978 C C . ALA A 1 119 ? 0.310 -9.541 -18.398 1.00 52.72 119 ALA A C 1
ATOM 980 O O . ALA A 1 119 ? 1.384 -10.077 -18.117 1.00 52.72 119 ALA A O 1
ATOM 981 N N . TYR A 1 120 ? -0.657 -10.160 -19.082 1.00 45.62 120 TYR A N 1
ATOM 982 C CA . TYR A 1 120 ? -0.542 -11.474 -19.732 1.00 45.62 120 TYR A CA 1
ATOM 983 C C . TYR A 1 120 ? -0.093 -11.321 -21.186 1.00 45.62 120 TYR A C 1
ATOM 985 O O . TYR A 1 120 ? -0.561 -10.353 -21.830 1.00 45.62 120 TYR A O 1
#

Nearest PDB structures (foldseek):
  4u1x-assembly1_D  TM=3.330E-01  e=1.873E+00  Rattus norvegicus
  4u5e-assembly1_D  TM=3.378E-01  e=2.424E+00  Rattus norvegicus
  4u5f-assembly1_A  TM=3.567E-01  e=3.568E+00  Rattus norvegicus
  4u5d-assembly1_D  TM=3.384E-01  e=2.941E+00  Rattus norvegicus

Foldseek 3Di:
DDDDPVLPPFQVVLVVVQVPDDPQDAREAEEEELDPVCQVVVCVVQVVVDDSRHDYDYDYQPDDDDPPPCSLVSVLSHLVRYDDRYAYEYECAVLVVCVCVDVSSVSQVPPPRYHYDDDD

Secondary structure (DSSP, 8-state):
-PPPGGGG-SHHHHHHHHHHS-TTSPEEEEEEESSSHHHHHHHHHHHTT-BTTEEEEEEPPP--S-TTTSHHHHHHHHHTS-BTTEEEEEE-HHHHHTTT-SHHHHHHHH-TTEEEE---

Sequence (120 aa):
MAKRLTDNINSQFFEAANRMTSKKARRKIVAYVESYDDVFFWRSVLGKFENEKRYFDIMLPTRNQHLDRGKKAAISSMLRGVGRDMIACVDADYDYLRQGSTESSQQMLENPYIFHTYAY

Solvent-accessible surface area (backbone atoms only — not comparable to full-atom values): 7088 Å² total; per-residue (Å²): 132,87,82,54,78,74,80,55,74,28,15,67,47,41,45,54,55,50,68,73,46,60,96,80,53,54,39,60,27,37,36,34,31,82,45,80,81,45,46,64,55,50,48,64,59,54,56,74,73,44,54,85,62,30,42,77,46,80,39,67,74,79,84,73,90,58,88,88,76,35,60,66,53,57,47,53,64,46,66,75,30,44,33,96,22,19,31,38,40,42,78,35,66,71,45,58,79,45,70,39,80,41,73,70,37,35,55,56,72,69,36,90,38,48,45,65,52,80,84,132

Radius of gyration: 15.01 Å; Cα contacts (8 Å, |Δi|>4): 155; chains: 1; bounding box: 41×29×40 Å

Mean predicted aligned error: 8.14 Å